Protein AF-A0A845R9Y9-F1 (afdb_monomer_lite)

Structure (mmCIF, N/CA/C/O backbone):
data_AF-A0A845R9Y9-F1
#
_entry.id   AF-A0A845R9Y9-F1
#
loop_
_atom_site.group_PDB
_atom_site.id
_atom_site.type_symbol
_atom_site.label_atom_id
_atom_site.label_alt_id
_atom_site.label_comp_id
_atom_site.label_asym_id
_atom_site.label_entity_id
_atom_site.label_seq_id
_atom_site.pdbx_PDB_ins_code
_atom_site.Cartn_x
_atom_site.Cartn_y
_atom_site.Cartn_z
_atom_site.occupancy
_atom_site.B_iso_or_equiv
_atom_site.auth_seq_id
_atom_site.auth_comp_id
_atom_site.auth_asym_id
_atom_site.auth_atom_id
_atom_site.pdbx_PDB_model_num
ATOM 1 N N . MET A 1 1 ? -38.098 -36.679 50.271 1.00 73.62 1 MET A N 1
ATOM 2 C CA . MET A 1 1 ? -38.188 -37.185 48.879 1.00 73.62 1 MET A CA 1
ATOM 3 C C . MET A 1 1 ? -38.838 -36.180 47.933 1.00 73.62 1 MET A C 1
ATOM 5 O O . MET A 1 1 ? -38.225 -35.867 46.926 1.00 73.62 1 MET A O 1
ATOM 9 N N . ILE A 1 2 ? -40.004 -35.612 48.263 1.00 82.56 2 ILE A N 1
ATOM 10 C CA . ILE A 1 2 ? -40.743 -34.679 47.384 1.00 82.56 2 ILE A CA 1
ATOM 11 C C . ILE A 1 2 ? -39.911 -33.448 46.968 1.00 82.56 2 ILE A C 1
ATOM 13 O O . ILE A 1 2 ? -39.817 -33.149 45.784 1.00 82.56 2 ILE A O 1
ATOM 17 N N . ALA A 1 3 ? -39.221 -32.791 47.907 1.00 85.12 3 ALA A N 1
ATOM 18 C CA . ALA A 1 3 ? -38.384 -31.623 47.601 1.00 85.12 3 ALA A CA 1
ATOM 19 C C . ALA A 1 3 ? -37.221 -31.927 46.633 1.00 85.12 3 ALA A C 1
ATOM 21 O O . ALA A 1 3 ? -36.843 -31.080 45.829 1.00 85.12 3 ALA A O 1
ATOM 22 N N . TRP A 1 4 ? -36.684 -33.150 46.672 1.00 87.94 4 TRP A N 1
ATOM 23 C CA . TRP A 1 4 ? -35.596 -33.576 45.789 1.00 87.94 4 TRP A CA 1
ATOM 24 C C . TRP A 1 4 ? -36.092 -33.802 44.355 1.00 87.94 4 TRP A C 1
ATOM 26 O O . TRP A 1 4 ? -35.456 -33.368 43.400 1.00 87.94 4 TRP A O 1
ATOM 36 N N . VAL A 1 5 ? -37.283 -34.393 44.210 1.00 90.56 5 VAL A N 1
ATOM 37 C CA . VAL A 1 5 ? -37.943 -34.578 42.908 1.00 90.56 5 VAL A CA 1
ATOM 38 C C . VAL A 1 5 ? -38.283 -33.228 42.270 1.00 90.56 5 VAL A C 1
ATOM 40 O O . VAL A 1 5 ? -38.029 -33.030 41.084 1.00 90.56 5 VAL A O 1
ATOM 43 N N . ILE A 1 6 ? -38.775 -32.271 43.065 1.00 91.50 6 ILE A N 1
ATOM 44 C CA . ILE A 1 6 ? -39.062 -30.910 42.589 1.00 91.50 6 ILE A CA 1
ATOM 45 C C . ILE A 1 6 ? -37.768 -30.225 42.126 1.00 91.50 6 ILE A C 1
ATOM 47 O O . ILE A 1 6 ? -37.725 -29.708 41.011 1.00 91.50 6 ILE A O 1
ATOM 51 N N . GLY A 1 7 ? -36.690 -30.291 42.914 1.00 91.12 7 GLY A N 1
ATOM 52 C CA . GLY A 1 7 ? -35.399 -29.703 42.538 1.00 91.12 7 GLY A CA 1
ATOM 53 C C . GLY A 1 7 ? -34.841 -30.253 41.220 1.00 91.12 7 GLY A C 1
ATOM 54 O O . GLY A 1 7 ? -34.435 -29.480 40.352 1.00 91.12 7 GLY A O 1
ATOM 55 N N . MET A 1 8 ? -34.894 -31.574 41.024 1.00 93.06 8 MET A N 1
ATOM 56 C CA . MET A 1 8 ? -34.425 -32.212 39.787 1.00 93.06 8 MET A CA 1
ATOM 57 C C . MET A 1 8 ? -35.287 -31.840 38.576 1.00 93.06 8 MET A C 1
ATOM 59 O O . MET A 1 8 ? -34.751 -31.600 37.496 1.00 93.06 8 MET A O 1
ATOM 63 N N . SER A 1 9 ? -36.608 -31.730 38.750 1.00 91.19 9 SER A N 1
ATOM 64 C CA . SER A 1 9 ? -37.507 -31.323 37.663 1.00 91.19 9 SER A CA 1
ATOM 65 C C . SER A 1 9 ? -37.225 -29.898 37.173 1.00 91.19 9 SER A C 1
ATOM 67 O O . SER A 1 9 ? -37.153 -29.665 35.968 1.00 91.19 9 SER A O 1
ATOM 69 N N . VAL A 1 10 ? -36.960 -28.962 38.091 1.00 92.88 10 VAL A N 1
ATOM 70 C CA . VAL A 1 10 ? -36.623 -27.572 37.752 1.00 92.88 10 VAL A CA 1
ATOM 71 C C . VAL A 1 10 ? -35.276 -27.497 37.033 1.00 92.88 10 VAL A C 1
ATOM 73 O O . VAL A 1 10 ? -35.161 -26.800 36.027 1.00 92.88 10 VAL A O 1
ATOM 76 N N . ALA A 1 11 ? -34.273 -28.255 37.487 1.00 91.25 11 ALA A N 1
ATOM 77 C CA . ALA A 1 11 ? -32.962 -28.296 36.839 1.00 91.25 11 ALA A CA 1
ATOM 78 C C . ALA A 1 11 ? -33.042 -28.813 35.392 1.00 91.25 11 ALA A C 1
ATOM 80 O O . ALA A 1 11 ? -32.434 -28.229 34.498 1.00 91.25 11 ALA A O 1
ATOM 81 N N . ILE A 1 12 ? -33.835 -29.861 35.141 1.00 92.38 12 ILE A N 1
ATOM 82 C CA . ILE A 1 12 ? -34.042 -30.401 33.790 1.00 92.38 12 ILE A CA 1
ATOM 83 C C . ILE A 1 12 ? -34.705 -29.356 32.889 1.00 92.38 12 ILE A C 1
ATOM 85 O O . ILE A 1 12 ? -34.227 -29.126 31.780 1.00 92.38 12 ILE A O 1
ATOM 89 N N . ILE A 1 13 ? -35.746 -28.674 33.377 1.00 92.62 13 ILE A N 1
ATOM 90 C CA . ILE A 1 13 ? -36.440 -27.625 32.616 1.00 92.62 13 ILE A CA 1
ATOM 91 C C . ILE A 1 13 ? -35.466 -26.498 32.247 1.00 92.62 13 ILE A C 1
ATOM 93 O O . ILE A 1 13 ? -35.389 -26.112 31.081 1.00 92.62 13 ILE A O 1
ATOM 97 N N . ILE A 1 14 ? -34.660 -26.025 33.202 1.00 91.19 14 ILE A N 1
ATOM 98 C CA . ILE A 1 14 ? -33.654 -24.981 32.958 1.00 91.19 14 ILE A CA 1
ATOM 99 C C . ILE A 1 14 ? -32.630 -25.441 31.911 1.00 91.19 14 ILE A C 1
ATOM 101 O O . ILE A 1 14 ? -32.366 -24.709 30.959 1.00 91.19 14 ILE A O 1
ATOM 105 N N . CYS A 1 15 ? -32.100 -26.661 32.027 1.00 85.12 15 CYS A N 1
ATOM 106 C CA . CYS A 1 15 ? -31.156 -27.208 31.051 1.00 85.12 15 CYS A CA 1
ATOM 107 C C . CYS A 1 15 ? -31.768 -27.314 29.646 1.00 85.12 15 CYS A C 1
ATOM 109 O O . CYS A 1 15 ? -31.118 -26.943 28.671 1.00 85.12 15 CYS A O 1
ATOM 111 N N . THR A 1 16 ? -33.024 -27.758 29.529 1.00 85.06 16 THR A N 1
ATOM 112 C CA . THR A 1 16 ? -33.712 -27.846 28.229 1.00 85.06 16 THR A CA 1
ATOM 113 C C . THR A 1 16 ? -33.990 -26.477 27.612 1.00 85.06 16 THR A C 1
ATOM 115 O O . THR A 1 16 ? -33.842 -26.315 26.404 1.00 85.06 16 THR A O 1
ATOM 118 N N . LEU A 1 17 ? -34.318 -25.467 28.425 1.00 84.25 17 LEU A N 1
ATOM 119 C CA . LEU A 1 17 ? -34.510 -24.095 27.954 1.00 84.25 17 LEU A CA 1
ATOM 120 C C . LEU A 1 17 ? -33.197 -23.480 27.459 1.00 84.25 17 LEU A C 1
ATOM 122 O O . LEU A 1 17 ? -33.184 -22.849 26.407 1.00 84.25 17 LEU A O 1
ATOM 126 N N . ILE A 1 18 ? -32.087 -23.701 28.170 1.00 82.38 18 ILE A N 1
ATOM 127 C CA . ILE A 1 18 ? -30.758 -23.249 27.732 1.00 82.38 18 ILE A CA 1
ATOM 128 C C . ILE A 1 18 ? -30.378 -23.921 26.409 1.00 82.38 18 ILE A C 1
ATOM 130 O O . ILE A 1 18 ? -29.888 -23.248 25.504 1.00 82.38 18 ILE A O 1
ATOM 134 N N . TYR A 1 19 ? -30.646 -25.222 26.273 1.00 79.94 19 TYR A N 1
ATOM 135 C CA . TYR A 1 19 ? -30.373 -25.958 25.042 1.00 79.94 19 TYR A CA 1
ATOM 136 C C . TYR A 1 19 ? -31.193 -25.420 23.861 1.00 79.94 19 TYR A C 1
ATOM 138 O O . TYR A 1 19 ? -30.617 -25.098 22.831 1.00 79.94 19 TYR A O 1
ATOM 146 N N . LEU A 1 20 ? -32.500 -25.191 24.041 1.00 76.81 20 LEU A N 1
ATOM 147 C CA . LEU A 1 20 ? -33.383 -24.618 23.012 1.00 76.81 20 LEU A CA 1
ATOM 148 C C . LEU A 1 20 ? -33.008 -23.183 22.608 1.00 76.81 20 LEU A C 1
ATOM 150 O O . LEU A 1 20 ? -33.173 -22.802 21.452 1.00 76.81 20 LEU A O 1
ATOM 154 N N . ILE A 1 21 ? -32.507 -22.369 23.543 1.00 73.12 21 ILE A N 1
ATOM 155 C CA . ILE A 1 21 ? -32.023 -21.015 23.235 1.00 73.12 21 ILE A CA 1
ATOM 156 C C . ILE A 1 21 ? -30.716 -21.079 22.435 1.00 73.12 21 ILE A C 1
ATOM 158 O O . ILE A 1 21 ? -30.527 -20.281 21.516 1.00 73.12 21 ILE A O 1
ATOM 162 N N . ASN A 1 22 ? -29.833 -22.025 22.765 1.00 68.19 22 ASN A N 1
ATOM 163 C CA . ASN A 1 22 ? -28.549 -22.208 22.091 1.00 68.19 22 ASN A CA 1
ATOM 164 C C . ASN A 1 22 ? -28.694 -22.889 20.719 1.00 68.19 22 ASN A C 1
ATOM 166 O O . ASN A 1 22 ? -27.894 -22.648 19.821 1.00 68.19 22 ASN A O 1
ATOM 170 N N . GLU A 1 23 ? -29.738 -23.701 20.543 1.00 60.81 23 GLU A N 1
ATOM 171 C CA . GLU A 1 23 ? -30.092 -24.355 19.285 1.00 60.81 23 GLU A CA 1
ATOM 172 C C . GLU A 1 23 ? -30.799 -23.446 18.287 1.00 60.81 23 GLU A C 1
ATOM 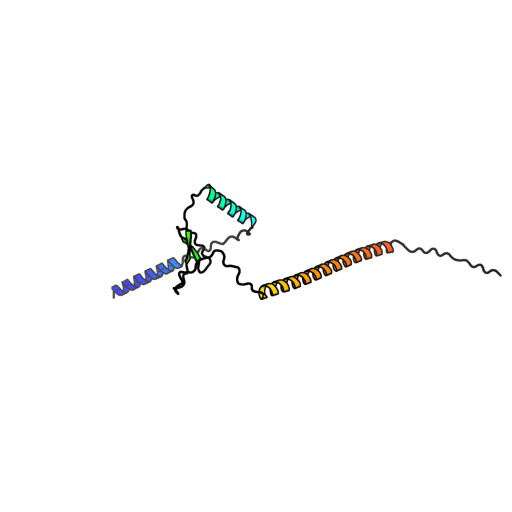174 O O . GLU A 1 23 ? -31.156 -23.948 17.224 1.00 60.81 23 GLU A O 1
ATOM 179 N N . ARG A 1 24 ? -30.985 -22.136 18.546 1.00 54.22 24 ARG A N 1
ATOM 180 C CA . ARG A 1 24 ? -31.358 -21.231 17.450 1.00 54.22 24 ARG A CA 1
ATOM 181 C C . ARG A 1 24 ? -30.301 -21.414 16.365 1.00 54.22 24 ARG A C 1
ATOM 183 O O . ARG A 1 24 ? -29.174 -20.949 16.555 1.00 54.22 24 ARG A O 1
ATOM 190 N N . PRO A 1 25 ? -30.624 -22.094 15.251 1.00 50.00 25 PRO A N 1
ATOM 191 C CA . PRO A 1 25 ? -29.676 -22.221 14.180 1.00 50.00 25 PRO A CA 1
ATOM 192 C C . PRO A 1 25 ? -29.505 -20.785 13.733 1.00 50.00 25 PRO A C 1
ATOM 194 O O . PRO A 1 25 ? -30.485 -20.120 13.386 1.00 50.00 25 PRO A O 1
ATOM 197 N N . TYR A 1 26 ? -28.285 -20.269 13.834 1.00 51.28 26 TYR A N 1
ATOM 198 C CA . TYR A 1 26 ? -27.930 -19.090 13.078 1.00 51.28 26 TYR A CA 1
ATOM 199 C C . TYR A 1 26 ? -28.359 -19.416 11.653 1.00 51.28 26 TYR A C 1
ATOM 201 O O . TYR A 1 26 ? -27.759 -20.286 11.017 1.00 51.28 26 TYR A O 1
ATOM 209 N N . GLU A 1 27 ? -29.459 -18.813 11.193 1.00 52.28 27 GLU A N 1
ATOM 210 C CA . GLU A 1 27 ? -29.785 -18.796 9.784 1.00 52.28 27 GLU A CA 1
ATOM 211 C C . GLU A 1 27 ? -28.554 -18.178 9.145 1.00 52.28 27 GLU A C 1
ATOM 213 O O . GLU A 1 27 ? -28.312 -16.972 9.228 1.00 52.28 27 GLU A O 1
ATOM 218 N N . SER A 1 28 ? -27.712 -19.049 8.601 1.00 53.41 28 SER A N 1
ATOM 219 C CA . SER A 1 28 ? -26.644 -18.693 7.699 1.00 53.41 28 SER A CA 1
ATOM 220 C C . SER A 1 28 ? -27.351 -18.067 6.509 1.00 53.41 28 SER A C 1
ATOM 222 O O . SER A 1 28 ? -27.736 -18.749 5.557 1.00 53.41 28 SER A O 1
ATOM 224 N N . LYS A 1 29 ? -27.637 -16.764 6.621 1.00 60.28 29 LYS A N 1
ATOM 225 C CA . LYS A 1 29 ? -28.039 -15.934 5.498 1.00 60.28 29 LYS A CA 1
ATOM 226 C C . LYS A 1 29 ? -26.989 -16.211 4.445 1.00 60.28 29 LYS A C 1
ATOM 228 O O . LYS A 1 29 ? -25.818 -15.903 4.650 1.00 60.28 29 LYS A O 1
ATOM 233 N N . LYS A 1 30 ? -27.419 -16.865 3.368 1.00 51.97 30 LYS A N 1
ATOM 234 C CA . LYS A 1 30 ? -26.625 -17.116 2.172 1.00 51.97 30 LYS A CA 1
ATOM 235 C C . LYS A 1 30 ? -25.979 -15.779 1.807 1.00 51.97 30 LYS A C 1
ATOM 237 O O . LYS A 1 30 ? -26.678 -14.866 1.377 1.00 51.97 30 LYS A O 1
ATOM 242 N N . LEU A 1 31 ? -24.690 -15.634 2.107 1.00 60.91 31 LEU A N 1
ATOM 243 C CA .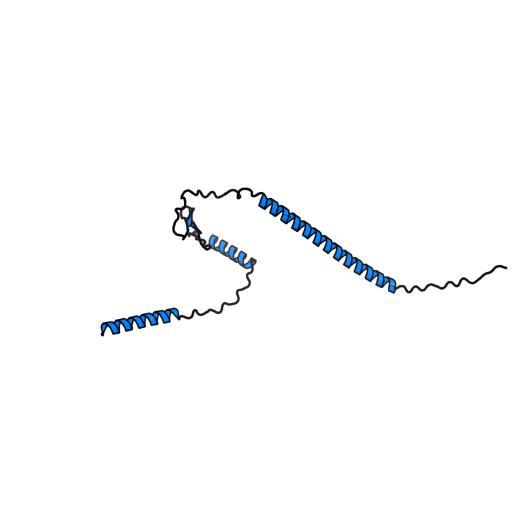 LEU A 1 31 ? -23.950 -14.412 1.833 1.00 60.91 31 LEU A CA 1
ATOM 244 C C . LEU A 1 31 ? -23.930 -14.275 0.316 1.00 60.91 31 LEU A C 1
ATOM 246 O O . LEU A 1 31 ? -23.351 -15.117 -0.376 1.00 60.91 31 LEU A O 1
ATOM 250 N N . GLU A 1 32 ? -24.642 -13.277 -0.201 1.00 66.62 32 GLU A N 1
ATOM 251 C CA . GLU A 1 32 ? -24.534 -12.927 -1.608 1.00 66.62 32 GLU A CA 1
ATOM 252 C C . GLU A 1 32 ? -23.061 -12.647 -1.927 1.00 66.62 32 GLU A C 1
ATOM 254 O O . GLU A 1 32 ? -22.335 -12.119 -1.073 1.00 66.62 32 GLU A O 1
ATOM 259 N N . PRO A 1 33 ? -22.585 -13.047 -3.118 1.00 69.62 33 PRO A N 1
ATOM 260 C CA . PRO A 1 33 ? -21.207 -12.800 -3.502 1.00 69.62 33 PRO A CA 1
ATOM 261 C C . PRO A 1 33 ? -20.925 -11.296 -3.372 1.00 69.62 33 PRO A C 1
ATOM 263 O O . PRO A 1 33 ? -21.689 -10.493 -3.914 1.00 69.62 33 PRO A O 1
ATOM 266 N N . PRO A 1 34 ? -19.873 -10.896 -2.632 1.00 69.81 34 PRO A N 1
ATOM 267 C CA . PRO A 1 34 ? -19.603 -9.489 -2.397 1.00 69.81 34 PRO A CA 1
ATOM 268 C C . PRO A 1 34 ? -19.391 -8.800 -3.742 1.00 69.81 34 PRO A C 1
ATOM 270 O O . PRO A 1 34 ? -18.596 -9.262 -4.568 1.00 69.81 34 PRO A O 1
ATOM 273 N N . LYS A 1 35 ? -20.125 -7.704 -3.968 1.00 75.50 35 LYS A N 1
ATOM 274 C CA . LYS A 1 35 ? -19.920 -6.837 -5.131 1.00 75.50 35 LYS A CA 1
ATOM 275 C C . LYS A 1 35 ? -18.419 -6.503 -5.206 1.00 75.50 35 LYS A C 1
ATOM 277 O O . LYS A 1 35 ? -17.830 -6.208 -4.162 1.00 75.50 35 LYS A O 1
ATOM 282 N N . PRO A 1 36 ? -17.785 -6.573 -6.390 1.00 82.69 36 PRO A N 1
ATOM 283 C CA . PRO A 1 36 ? -16.374 -6.240 -6.524 1.00 82.69 36 PRO A CA 1
ATOM 284 C C . PRO A 1 36 ? -16.112 -4.848 -5.950 1.00 82.69 36 PRO A C 1
ATOM 286 O O . PRO A 1 36 ? -16.850 -3.904 -6.230 1.00 82.69 36 PRO A O 1
ATOM 289 N N . PHE A 1 37 ? -15.078 -4.744 -5.117 1.00 80.69 37 PHE A N 1
ATOM 290 C CA . PHE A 1 37 ? -14.693 -3.479 -4.509 1.00 80.69 37 PHE A CA 1
ATOM 291 C C . PHE A 1 37 ? -14.103 -2.568 -5.584 1.00 80.69 37 PHE A C 1
ATOM 293 O O . PHE A 1 37 ? -13.041 -2.853 -6.140 1.00 80.69 37 PHE A O 1
ATOM 300 N N . ILE A 1 38 ? -14.811 -1.484 -5.885 1.00 86.38 38 ILE A N 1
ATOM 301 C CA . ILE A 1 38 ? -14.378 -0.477 -6.846 1.00 86.38 38 ILE A CA 1
ATOM 302 C C . ILE A 1 38 ? -13.920 0.744 -6.053 1.00 86.38 38 ILE A C 1
ATOM 304 O O . ILE A 1 38 ? -14.702 1.379 -5.351 1.00 86.38 38 ILE A O 1
ATOM 308 N N . VAL A 1 39 ? -12.633 1.065 -6.180 1.00 85.00 39 VAL A N 1
ATOM 309 C CA . VAL A 1 39 ? -11.968 2.127 -5.412 1.00 85.00 39 VAL A CA 1
ATOM 310 C C . VAL A 1 39 ? -12.621 3.493 -5.638 1.00 85.00 39 VAL A C 1
ATOM 312 O O . VAL A 1 39 ? -12.775 4.254 -4.690 1.00 85.00 39 VAL A O 1
ATOM 315 N N . SER A 1 40 ? -13.042 3.796 -6.869 1.00 87.25 40 SER A N 1
ATOM 316 C CA . SER A 1 40 ? -13.717 5.062 -7.176 1.00 87.25 40 SER A CA 1
ATOM 317 C C . SER A 1 40 ? -15.066 5.177 -6.468 1.00 87.25 40 SER A C 1
ATOM 319 O O . SER A 1 40 ? -15.303 6.174 -5.801 1.00 87.25 40 SER A O 1
ATOM 321 N N . GLU A 1 41 ? -15.897 4.124 -6.503 1.00 88.00 41 GLU A N 1
ATOM 322 C CA . GLU A 1 41 ? -17.188 4.120 -5.797 1.00 88.00 41 GLU A CA 1
ATOM 323 C C . GLU A 1 41 ? -17.004 4.321 -4.283 1.00 88.00 41 GLU A C 1
ATOM 325 O O . GLU A 1 41 ? -17.836 4.958 -3.642 1.00 88.00 41 GLU A O 1
ATOM 330 N N . TYR A 1 42 ? -15.920 3.794 -3.703 1.00 85.56 42 TYR A N 1
ATOM 331 C CA . TYR A 1 42 ? -15.602 3.982 -2.287 1.00 85.56 42 TYR A CA 1
ATOM 332 C C . TYR A 1 42 ? -15.255 5.440 -1.952 1.00 85.56 42 TYR A C 1
ATOM 334 O O . TYR A 1 42 ? -15.763 5.976 -0.968 1.00 85.56 42 TYR A O 1
ATOM 342 N N . TYR A 1 43 ? -14.419 6.091 -2.767 1.00 87.88 43 TYR A N 1
ATOM 343 C CA . TYR A 1 43 ? -14.084 7.503 -2.562 1.00 87.88 43 TYR A CA 1
ATOM 344 C C . TYR A 1 43 ? -15.299 8.410 -2.753 1.00 87.88 43 TYR A C 1
ATOM 346 O O . TYR A 1 43 ? -15.520 9.279 -1.914 1.00 87.88 43 TYR A O 1
ATOM 354 N N . ASP A 1 44 ? -16.128 8.146 -3.764 1.00 89.50 44 ASP A N 1
ATOM 355 C CA . ASP A 1 44 ? -17.364 8.898 -4.003 1.00 89.50 44 ASP A CA 1
ATOM 356 C C . ASP A 1 44 ? -18.334 8.770 -2.815 1.00 89.50 44 ASP A C 1
ATOM 358 O O . ASP A 1 44 ? -18.966 9.739 -2.391 1.00 89.50 44 ASP A O 1
ATOM 362 N N . GLN A 1 45 ? -18.440 7.571 -2.230 1.00 87.69 45 GLN A N 1
ATOM 363 C CA . GLN A 1 45 ? -19.252 7.341 -1.032 1.00 87.69 45 GLN A CA 1
ATOM 364 C C . GLN A 1 45 ? -18.700 8.076 0.189 1.00 87.69 45 GLN A C 1
ATOM 366 O O . GLN A 1 45 ? -19.474 8.647 0.957 1.00 87.69 45 GLN A O 1
ATOM 371 N N . MET A 1 46 ? -17.380 8.072 0.369 1.00 85.44 46 MET A N 1
ATOM 372 C CA . MET A 1 46 ? -16.720 8.751 1.481 1.00 85.44 46 MET A CA 1
ATOM 373 C C . MET A 1 46 ? -16.868 10.273 1.377 1.00 85.44 46 MET A C 1
ATOM 375 O O . MET A 1 46 ? -17.187 10.920 2.371 1.00 85.44 46 MET A O 1
ATOM 379 N N . GLU A 1 47 ? -16.686 10.837 0.182 1.00 87.94 47 GLU A N 1
ATOM 380 C CA . GLU A 1 47 ? -16.887 12.263 -0.083 1.00 87.94 47 GLU A CA 1
ATOM 381 C C . GLU A 1 47 ? -18.338 12.666 0.175 1.00 87.94 47 GLU A C 1
ATOM 383 O O . GLU A 1 47 ? -18.599 13.614 0.916 1.00 87.94 47 GLU A O 1
ATOM 388 N N . LYS A 1 48 ? -19.295 11.896 -0.356 1.00 89.31 48 LYS A N 1
ATOM 389 C CA . LYS A 1 48 ? -20.717 12.151 -0.131 1.00 89.31 48 LYS A CA 1
ATOM 390 C C . LYS A 1 48 ? -21.082 12.100 1.353 1.00 89.31 48 LYS A C 1
ATOM 392 O O . LYS A 1 48 ? -21.807 12.972 1.816 1.00 89.31 48 LYS A O 1
ATOM 397 N N . ALA A 1 49 ? -20.580 11.113 2.096 1.00 85.06 49 ALA A N 1
ATOM 398 C CA . ALA A 1 49 ? -20.821 11.007 3.533 1.00 85.06 49 ALA A CA 1
ATOM 399 C C . ALA A 1 49 ? -20.194 12.176 4.310 1.00 85.06 49 ALA A C 1
ATOM 401 O O . ALA A 1 49 ? -20.817 12.700 5.227 1.00 85.06 49 ALA A O 1
ATOM 402 N N . ALA A 1 50 ? -18.991 12.618 3.932 1.00 84.56 50 ALA A N 1
ATOM 403 C CA . ALA A 1 50 ? -18.343 13.764 4.562 1.00 84.56 50 ALA A CA 1
ATOM 404 C C . ALA A 1 50 ? -19.139 15.061 4.348 1.00 84.56 50 ALA A C 1
ATOM 406 O O . ALA A 1 50 ? -19.339 15.817 5.295 1.00 84.56 50 ALA A O 1
ATOM 407 N N . LEU A 1 51 ? -19.624 15.297 3.126 1.00 84.38 51 LEU A N 1
ATOM 408 C CA . LEU A 1 51 ? -20.450 16.464 2.807 1.00 84.38 51 LEU A CA 1
ATOM 409 C C . LEU A 1 51 ? -21.801 16.428 3.533 1.00 84.38 51 LEU A C 1
ATOM 411 O O . LEU A 1 51 ? -22.216 17.443 4.079 1.00 84.38 51 LEU A O 1
ATOM 415 N N . ASP A 1 52 ? -22.444 15.261 3.605 1.00 84.56 52 ASP A N 1
ATOM 416 C CA . ASP A 1 52 ? -23.721 15.070 4.306 1.00 84.56 52 ASP A CA 1
ATOM 417 C C . ASP A 1 52 ? -23.599 15.353 5.815 1.00 84.56 52 ASP A C 1
ATOM 419 O O . ASP A 1 52 ? -24.435 16.044 6.396 1.00 84.56 52 ASP A O 1
ATOM 423 N N . ILE A 1 53 ? -22.505 14.901 6.442 1.00 78.75 53 ILE A N 1
ATOM 424 C CA . ILE A 1 53 ? -22.195 15.199 7.849 1.00 78.75 53 ILE A CA 1
ATOM 425 C C . ILE A 1 53 ? -21.985 16.705 8.052 1.00 78.75 53 ILE A C 1
ATOM 427 O O . ILE A 1 53 ? -22.524 17.270 8.999 1.00 78.75 53 ILE A O 1
ATOM 431 N N . LEU A 1 54 ? -21.226 17.356 7.164 1.00 74.44 54 LEU A N 1
ATOM 432 C CA . LEU A 1 54 ? -20.934 18.790 7.257 1.00 74.44 54 LEU A CA 1
ATOM 433 C C . LEU A 1 54 ? -22.172 19.671 7.043 1.00 74.44 54 LEU A C 1
ATOM 435 O O . LEU A 1 54 ? -22.247 20.754 7.620 1.00 74.44 54 LEU A O 1
ATOM 439 N N . GLU A 1 55 ? -23.112 19.241 6.200 1.00 74.81 55 GLU A N 1
ATOM 440 C CA . GLU A 1 55 ? -24.292 20.030 5.843 1.00 74.81 55 GLU A CA 1
ATOM 441 C C . GLU A 1 55 ? -25.460 19.836 6.825 1.00 74.81 55 GLU A C 1
ATOM 443 O O . GLU A 1 55 ? -26.208 20.783 7.068 1.00 74.81 55 GLU A O 1
ATOM 448 N N . GLN A 1 56 ? -25.628 18.638 7.402 1.00 69.12 56 GLN A N 1
ATOM 449 C CA . GLN A 1 56 ? -26.836 18.291 8.168 1.00 69.12 56 GLN A CA 1
ATOM 450 C C . GLN A 1 56 ? -26.626 18.062 9.670 1.00 69.12 56 GLN A C 1
ATOM 452 O O . GLN A 1 56 ? -27.615 18.072 10.405 1.00 69.12 56 GLN A O 1
ATOM 457 N N . GLN A 1 57 ? -25.401 17.839 10.156 1.00 61.41 57 GLN A N 1
ATOM 458 C CA . GLN A 1 57 ? -25.173 17.501 11.565 1.00 61.41 57 GLN A CA 1
ATOM 459 C C . GLN A 1 57 ? -24.468 18.631 12.320 1.00 61.41 57 GLN A C 1
ATOM 461 O O . GLN A 1 57 ? -23.400 19.097 11.931 1.00 61.41 57 GLN A O 1
ATOM 466 N N . GLU A 1 58 ? -25.051 19.045 13.449 1.00 58.22 58 GLU A N 1
ATOM 467 C CA . GLU A 1 58 ? -24.303 19.786 14.466 1.00 58.22 5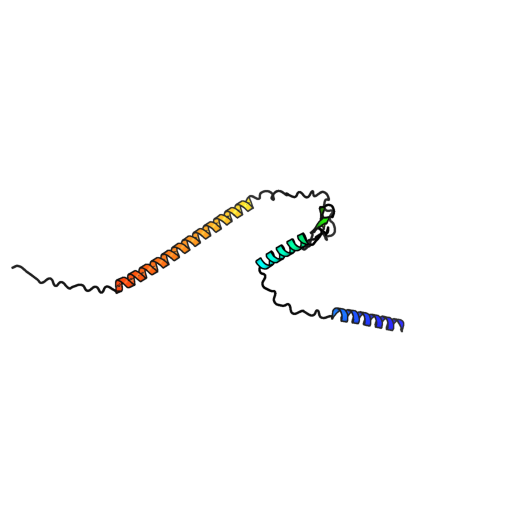8 GLU A CA 1
ATOM 468 C C . GLU A 1 58 ? -23.174 18.886 14.996 1.00 58.22 58 GLU A C 1
ATOM 470 O O . GLU A 1 58 ? -23.398 17.682 15.171 1.00 58.22 58 GLU A O 1
ATOM 475 N N . PRO A 1 59 ? -21.963 19.422 15.240 1.00 57.03 59 PRO A N 1
ATOM 476 C CA . PRO A 1 59 ? -20.861 18.636 15.772 1.00 57.03 59 PRO A CA 1
ATOM 477 C C . PRO A 1 59 ? -21.266 18.093 17.142 1.00 57.03 59 PRO A C 1
ATOM 479 O O . PRO A 1 59 ? -21.324 18.823 18.128 1.00 57.03 59 PRO A O 1
ATOM 482 N N . VAL A 1 60 ? -21.589 16.804 17.197 1.00 56.22 60 VAL A N 1
ATOM 483 C CA . VAL A 1 60 ? -21.789 16.113 18.465 1.00 56.22 60 VAL A CA 1
ATOM 484 C C . VAL A 1 60 ? -20.403 15.733 18.962 1.00 56.22 60 VAL A C 1
ATOM 486 O O . VAL A 1 60 ? -19.667 15.068 18.232 1.00 56.22 60 VAL A O 1
ATOM 489 N N . ASP A 1 61 ? -20.061 16.130 20.189 1.00 50.56 61 ASP A N 1
ATOM 490 C CA . ASP A 1 61 ? -18.835 15.736 20.897 1.00 50.56 61 ASP A CA 1
ATOM 491 C C . ASP A 1 61 ? -18.842 14.222 21.186 1.00 50.56 61 ASP A C 1
ATOM 493 O O . ASP A 1 61 ? -18.976 13.757 22.317 1.00 50.56 61 ASP A O 1
ATOM 497 N N . GLN A 1 62 ? -18.784 13.407 20.135 1.00 49.53 62 GLN A N 1
ATOM 498 C CA . GLN A 1 62 ? -18.756 11.959 20.228 1.00 49.53 62 GLN A CA 1
ATOM 499 C C . GLN A 1 62 ? -17.314 11.481 20.198 1.00 49.53 62 GLN A C 1
ATOM 501 O O . GLN A 1 62 ? -16.558 11.697 19.251 1.00 49.53 62 GLN A O 1
ATOM 506 N N . ILE A 1 63 ? -16.954 10.771 21.259 1.00 50.38 63 ILE A N 1
ATOM 507 C CA . ILE A 1 63 ? -15.656 10.134 21.421 1.00 50.38 63 ILE A CA 1
ATOM 508 C C . ILE A 1 63 ? -15.565 8.965 20.435 1.00 50.38 63 ILE A C 1
ATOM 510 O O . ILE A 1 63 ? -16.139 7.894 20.651 1.00 50.38 63 ILE A O 1
ATOM 514 N N . ILE A 1 64 ? -14.814 9.152 19.352 1.00 51.91 64 ILE A N 1
ATOM 515 C CA . ILE A 1 64 ? -14.495 8.076 18.412 1.00 51.91 64 ILE A CA 1
ATOM 516 C C . ILE A 1 64 ? -13.356 7.246 19.008 1.00 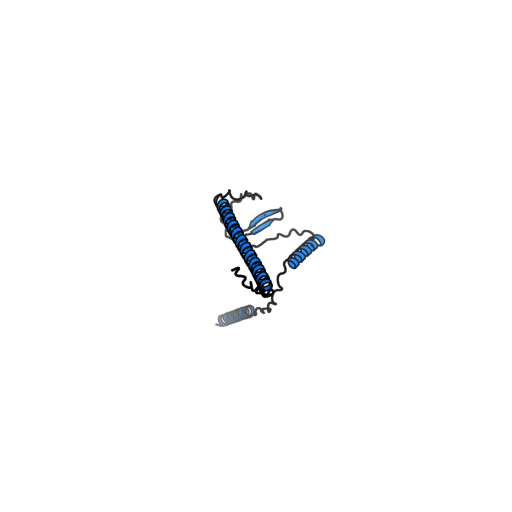51.91 64 ILE A C 1
ATOM 518 O O . ILE A 1 64 ? -12.198 7.661 19.013 1.00 51.91 64 ILE A O 1
ATOM 522 N N . ILE A 1 65 ? -13.673 6.048 19.500 1.00 53.66 65 ILE A N 1
ATOM 523 C CA . ILE A 1 65 ? -12.660 5.076 19.927 1.00 53.66 65 ILE A CA 1
ATOM 524 C C . ILE A 1 65 ? -12.362 4.151 18.744 1.00 53.66 65 ILE A C 1
ATOM 526 O O . ILE A 1 65 ? -13.129 3.236 18.439 1.00 53.66 65 ILE A O 1
ATOM 530 N N . LEU A 1 66 ? -11.235 4.383 18.071 1.00 50.69 66 LEU A N 1
ATOM 531 C CA . LEU A 1 66 ? -10.736 3.514 17.003 1.00 50.69 66 LEU A CA 1
ATOM 532 C C . LEU A 1 66 ? -10.088 2.264 17.613 1.00 50.69 66 LEU A C 1
ATOM 534 O O . LEU A 1 66 ? -8.936 2.271 18.045 1.00 50.69 66 LEU A O 1
ATOM 538 N N . TRP A 1 67 ? -10.842 1.166 17.653 1.00 49.53 67 TRP A N 1
ATOM 539 C CA . TRP A 1 67 ? -10.358 -0.127 18.137 1.00 49.53 67 TRP A CA 1
ATOM 540 C C . TRP A 1 67 ? -9.581 -0.865 17.043 1.00 49.53 67 TRP A C 1
ATOM 542 O O . TRP A 1 67 ? -10.122 -1.745 16.375 1.00 49.53 67 TRP A O 1
ATOM 552 N N . TRP A 1 68 ? -8.288 -0.577 16.894 1.00 42.78 68 TRP A N 1
ATOM 553 C CA . TRP A 1 68 ? -7.380 -1.495 16.201 1.00 42.78 68 TRP A CA 1
ATOM 554 C C . TRP A 1 68 ? -6.715 -2.445 17.197 1.00 42.78 68 TRP A C 1
ATOM 556 O O . TRP A 1 68 ? -5.563 -2.326 17.597 1.00 42.78 68 TRP A O 1
ATOM 566 N N . GLY A 1 69 ? -7.505 -3.429 17.614 1.00 50.00 69 GLY A N 1
ATOM 567 C CA . GLY A 1 69 ? -6.986 -4.737 17.982 1.00 50.00 69 GLY A CA 1
ATOM 568 C C . GLY A 1 69 ? -6.389 -4.943 19.371 1.00 50.00 69 GLY A C 1
ATOM 569 O O . GLY A 1 69 ? -6.484 -6.087 19.790 1.00 50.00 69 GLY A O 1
ATOM 570 N N . LEU A 1 70 ? -5.824 -3.975 20.116 1.00 52.72 70 LEU A N 1
ATOM 571 C CA . LEU A 1 70 ? -5.281 -4.305 21.460 1.00 52.72 70 LEU A CA 1
ATOM 572 C C . LEU A 1 70 ? -5.029 -3.162 22.459 1.00 52.72 70 LEU A C 1
ATOM 574 O O . LEU A 1 70 ? -5.145 -3.435 23.646 1.00 52.72 70 LEU A O 1
ATOM 578 N N . ASP A 1 71 ? -4.768 -1.928 22.040 1.00 59.09 71 ASP A N 1
ATOM 579 C CA . ASP A 1 71 ? -4.623 -0.739 22.897 1.00 59.09 71 ASP A CA 1
ATOM 580 C C . ASP A 1 71 ? -5.009 0.482 22.041 1.00 59.09 71 ASP A C 1
ATOM 582 O O . ASP A 1 71 ? -4.798 0.451 20.827 1.00 59.09 71 ASP A O 1
ATOM 586 N N . GLY A 1 72 ? -5.630 1.514 22.618 1.00 66.38 72 GLY A N 1
ATOM 587 C CA . GLY A 1 72 ? -6.202 2.617 21.834 1.00 66.38 72 GLY A CA 1
ATOM 588 C C . GLY A 1 72 ? -5.987 3.993 22.450 1.00 66.38 72 GLY A C 1
ATOM 589 O O . GLY A 1 72 ? -5.805 4.122 23.657 1.00 66.38 72 GLY A O 1
ATOM 590 N N . LEU A 1 73 ? -6.032 5.023 21.606 1.00 68.38 73 LEU A N 1
ATOM 591 C CA . LEU A 1 73 ? -6.084 6.419 22.034 1.00 68.38 73 LEU A CA 1
ATOM 592 C C . LEU A 1 73 ? -7.549 6.830 22.191 1.00 68.38 73 LEU A C 1
ATOM 594 O O . LEU A 1 73 ? -8.354 6.632 21.281 1.00 68.38 73 LEU A O 1
ATOM 598 N N . ARG A 1 74 ? -7.888 7.395 23.345 1.00 70.25 74 ARG A N 1
ATOM 599 C CA . ARG A 1 74 ? -9.186 8.005 23.625 1.00 70.25 74 ARG A CA 1
ATOM 600 C C . ARG A 1 74 ? -9.008 9.517 23.662 1.00 70.25 74 ARG A C 1
ATOM 602 O O . ARG A 1 74 ? -8.148 10.020 24.373 1.00 70.25 74 ARG A O 1
ATOM 609 N N . LEU A 1 75 ? -9.807 10.224 22.872 1.00 67.06 75 LEU A N 1
ATOM 610 C CA . LEU A 1 75 ? -9.897 11.679 22.920 1.00 67.06 75 LEU A CA 1
ATOM 611 C C . LEU A 1 75 ? -10.939 12.060 23.974 1.00 67.06 75 LEU A C 1
ATOM 613 O O . LEU A 1 75 ? -12.095 11.656 23.871 1.00 67.06 75 LEU A O 1
ATOM 617 N N . ASN A 1 76 ? -10.508 12.777 25.004 1.00 72.81 76 ASN A N 1
ATOM 618 C CA . ASN A 1 76 ? -11.375 13.291 26.056 1.00 72.81 76 ASN A CA 1
ATOM 619 C C . ASN A 1 76 ? -12.059 14.591 25.610 1.00 72.81 76 ASN A C 1
ATOM 621 O O . ASN A 1 76 ? -11.613 15.248 24.669 1.00 72.81 76 ASN A O 1
ATOM 625 N N . GLU A 1 77 ? -13.117 14.973 26.323 1.00 69.94 77 GLU A N 1
ATOM 626 C CA . GLU A 1 77 ? -13.898 16.196 26.068 1.00 69.94 77 GLU A CA 1
ATOM 627 C C . GLU A 1 77 ? -13.029 17.465 26.146 1.00 69.94 77 GLU A C 1
ATOM 629 O O . GLU A 1 77 ? -13.219 18.406 25.384 1.00 69.94 77 GLU A O 1
ATOM 634 N N . ASP A 1 78 ? -11.980 17.442 26.973 1.00 73.75 78 ASP A N 1
ATOM 635 C CA . ASP A 1 78 ? -11.015 18.540 27.111 1.00 73.75 78 ASP A CA 1
ATOM 636 C C . ASP A 1 78 ? -9.995 18.619 25.952 1.00 73.75 78 ASP A C 1
ATOM 638 O O . ASP A 1 78 ? -9.020 19.371 26.017 1.00 73.75 78 ASP A O 1
ATOM 642 N N . GLY A 1 79 ? -10.148 17.792 24.912 1.00 68.06 79 GLY A N 1
ATOM 643 C CA . GLY A 1 79 ? -9.228 17.706 23.773 1.00 68.06 79 GLY A CA 1
ATOM 644 C C . GLY A 1 79 ? -7.910 16.983 24.073 1.00 68.06 79 GLY A C 1
ATOM 645 O O . GLY A 1 79 ? -7.009 16.950 23.234 1.00 68.06 79 GLY A O 1
ATOM 646 N N . THR A 1 80 ? -7.773 16.391 25.261 1.00 69.69 80 THR A N 1
ATOM 647 C CA . THR A 1 80 ? -6.593 15.609 25.647 1.00 69.69 80 THR A CA 1
ATOM 648 C C . THR A 1 80 ? -6.712 14.165 25.162 1.00 69.69 80 THR A C 1
ATOM 650 O O . THR A 1 80 ? -7.794 13.581 25.158 1.00 69.69 80 THR A O 1
ATOM 653 N N . LEU A 1 81 ? -5.594 13.577 24.731 1.00 68.50 81 LEU A N 1
ATOM 654 C CA . LEU A 1 81 ? -5.536 12.187 24.279 1.00 68.50 81 LEU A CA 1
ATOM 655 C C . LEU A 1 81 ? -4.976 11.301 25.393 1.00 68.50 81 LEU A C 1
ATOM 657 O O . LEU A 1 81 ? -3.836 11.485 25.818 1.00 68.50 81 LEU A O 1
ATOM 661 N N . GLU A 1 82 ? -5.753 10.317 25.836 1.00 75.38 82 GLU A N 1
ATOM 662 C CA . GLU A 1 82 ? -5.337 9.322 26.822 1.00 75.38 82 GLU A CA 1
ATOM 663 C C . GLU A 1 82 ? -5.107 7.951 26.172 1.00 75.38 82 GLU A C 1
ATOM 665 O O . GLU A 1 82 ? -5.862 7.509 25.303 1.00 75.38 82 GLU A O 1
ATOM 670 N N . TRP A 1 83 ? -4.045 7.256 26.586 1.00 72.06 83 TRP A N 1
ATOM 671 C CA . TRP A 1 83 ? -3.767 5.892 26.138 1.00 72.06 83 TRP A CA 1
ATOM 672 C C . TRP A 1 83 ? -4.513 4.887 27.018 1.00 72.06 83 TRP A C 1
ATOM 674 O O . TRP A 1 83 ? -4.244 4.773 28.213 1.00 72.06 83 TRP A O 1
ATOM 684 N N . VAL A 1 84 ? -5.423 4.118 26.426 1.00 68.31 84 VAL A N 1
ATOM 685 C CA . VAL A 1 84 ? -6.237 3.119 27.122 1.00 68.31 84 VAL A CA 1
ATOM 686 C C . VAL A 1 84 ? -5.736 1.720 26.768 1.00 68.31 84 VAL A C 1
ATOM 688 O O . VAL A 1 84 ? -5.889 1.257 25.635 1.00 68.31 84 VAL A O 1
ATOM 691 N N . SER A 1 85 ? -5.168 1.025 27.761 1.00 66.94 85 SER A N 1
ATOM 692 C CA . SER A 1 85 ? -4.750 -0.379 27.650 1.00 66.94 85 SER A CA 1
ATOM 693 C C . SER A 1 85 ? -5.615 -1.307 28.500 1.00 66.94 85 SER A C 1
ATOM 695 O O . SER A 1 85 ? -5.919 -1.006 29.652 1.00 66.94 85 SER A O 1
ATOM 697 N N . ARG A 1 86 ? -5.991 -2.476 27.958 1.00 59.62 86 ARG A N 1
ATOM 698 C CA . ARG A 1 86 ? -6.761 -3.502 28.697 1.00 59.62 86 ARG A CA 1
ATOM 699 C C . ARG A 1 86 ? -5.892 -4.443 29.545 1.00 59.62 86 ARG A C 1
ATOM 701 O O . ARG A 1 86 ? -6.436 -5.272 30.278 1.00 59.62 86 ARG A O 1
ATOM 708 N N . ARG A 1 87 ? -4.556 -4.385 29.450 1.00 60.34 87 ARG A N 1
ATOM 709 C CA . ARG A 1 87 ? -3.670 -5.269 30.231 1.00 60.34 87 ARG A CA 1
ATOM 710 C C . ARG A 1 87 ? -3.498 -4.723 31.649 1.00 60.34 87 ARG A C 1
ATOM 712 O O . ARG A 1 87 ? -3.208 -3.546 31.826 1.00 60.34 87 ARG A O 1
ATOM 719 N N . LYS A 1 88 ? -3.662 -5.588 32.663 1.00 53.31 88 LYS A N 1
ATOM 720 C CA . LYS A 1 88 ? -3.477 -5.216 34.076 1.00 53.31 88 LYS A CA 1
ATOM 721 C C . LYS A 1 88 ? -2.115 -4.536 34.278 1.00 53.31 88 LYS A C 1
ATOM 723 O O . LYS A 1 88 ? -1.073 -5.060 33.886 1.00 53.31 88 LYS A O 1
ATOM 728 N N . THR A 1 89 ? -2.204 -3.364 34.888 1.00 52.19 89 THR A N 1
ATOM 729 C CA . THR A 1 89 ? -1.202 -2.346 35.197 1.00 52.19 89 THR A CA 1
ATOM 730 C C . THR A 1 89 ? 0.167 -2.885 35.627 1.00 52.19 89 THR A C 1
ATOM 732 O O . THR A 1 89 ? 0.340 -3.407 36.725 1.00 52.19 89 THR A O 1
ATOM 735 N N . LYS A 1 90 ? 1.194 -2.623 34.811 1.00 57.03 90 LYS A N 1
ATOM 736 C CA . LYS A 1 90 ? 2.412 -2.007 35.361 1.00 57.03 90 LYS A CA 1
ATOM 737 C C . LYS A 1 90 ? 2.153 -0.497 35.376 1.00 57.03 90 LYS A C 1
ATOM 739 O O . LYS A 1 90 ? 1.501 -0.038 34.439 1.00 57.03 90 LYS A O 1
ATOM 744 N N . PRO A 1 91 ? 2.584 0.261 36.399 1.00 52.97 91 PRO A N 1
ATOM 745 C CA . PRO A 1 91 ? 2.384 1.704 36.410 1.00 52.97 91 PRO A CA 1
ATOM 746 C C . PRO A 1 91 ? 3.034 2.285 35.153 1.00 52.97 91 PRO A C 1
ATOM 748 O O . PRO A 1 91 ? 4.253 2.219 34.979 1.00 52.97 91 PRO A O 1
ATOM 751 N N . VAL A 1 92 ? 2.193 2.764 34.239 1.00 57.25 92 VAL A N 1
ATOM 752 C CA . VAL A 1 92 ? 2.628 3.573 33.108 1.00 57.25 92 VAL A CA 1
ATOM 753 C C . VAL A 1 92 ? 3.088 4.882 33.727 1.00 57.25 92 VAL A C 1
ATOM 755 O O . VAL A 1 92 ? 2.370 5.469 34.530 1.00 57.25 92 VAL A O 1
ATOM 758 N N . GLN A 1 93 ? 4.323 5.285 33.440 1.00 57.28 93 GLN A N 1
ATOM 759 C CA . GLN A 1 93 ? 4.845 6.557 33.923 1.00 57.28 93 GLN A CA 1
ATOM 760 C C . GLN A 1 93 ? 3.917 7.670 33.418 1.00 57.28 93 GLN A C 1
ATOM 762 O O . GLN A 1 93 ? 3.814 7.880 32.214 1.00 57.28 93 GLN A O 1
ATOM 767 N N . GLU A 1 94 ? 3.253 8.378 34.330 1.00 55.28 94 GLU A N 1
ATOM 768 C CA . GLU A 1 94 ? 2.300 9.464 34.031 1.00 55.28 94 GLU A CA 1
ATOM 769 C C . GLU A 1 94 ? 2.956 10.692 33.363 1.00 55.28 94 GLU A C 1
ATOM 771 O O . GLU A 1 94 ? 2.275 11.635 32.981 1.00 55.28 94 GLU A O 1
ATOM 776 N N . ASN A 1 95 ? 4.276 10.664 33.148 1.00 51.66 95 ASN A N 1
ATOM 777 C CA . ASN A 1 95 ? 5.067 11.759 32.587 1.00 51.66 95 ASN A CA 1
ATOM 778 C C . ASN A 1 95 ? 5.561 11.494 31.155 1.00 51.66 95 ASN A C 1
ATOM 780 O O . ASN A 1 95 ? 6.632 11.972 30.774 1.00 51.66 95 ASN A O 1
ATOM 784 N N . VAL A 1 96 ? 4.825 10.736 30.339 1.00 52.28 96 VAL A N 1
ATOM 785 C CA . VAL A 1 96 ? 5.129 10.679 28.901 1.00 52.28 96 VAL A CA 1
ATOM 786 C C . VAL A 1 96 ? 4.466 11.877 28.229 1.00 52.28 96 VAL A C 1
ATOM 788 O O . VAL A 1 96 ? 3.332 11.810 27.766 1.00 52.28 96 VAL A O 1
ATOM 791 N N . PHE A 1 97 ? 5.186 12.999 28.201 1.00 49.25 97 PHE A N 1
ATOM 792 C CA . PHE A 1 97 ? 4.832 14.153 27.382 1.00 49.25 97 PHE A CA 1
ATOM 793 C C . PHE A 1 97 ? 4.751 13.705 25.916 1.00 49.25 97 PHE A C 1
ATOM 795 O O . PHE A 1 97 ? 5.768 13.377 25.298 1.00 49.25 97 PHE A O 1
ATOM 802 N N . TYR A 1 98 ? 3.535 13.641 25.370 1.00 47.75 98 TYR A N 1
ATOM 803 C CA . TYR A 1 98 ? 3.315 13.327 23.964 1.00 47.75 98 TYR A CA 1
ATOM 804 C C . TYR A 1 98 ? 3.774 14.518 23.125 1.00 47.75 98 TYR A C 1
ATOM 806 O O . TYR A 1 98 ? 3.077 15.520 22.987 1.00 47.75 98 TYR A O 1
ATOM 814 N N . GLN A 1 99 ? 4.988 14.424 22.595 1.00 50.44 99 GLN A N 1
ATOM 815 C CA . GLN A 1 99 ? 5.519 15.395 21.654 1.00 50.44 99 GLN A CA 1
ATOM 816 C C . GLN A 1 99 ? 5.057 14.962 20.250 1.00 50.44 99 GLN A C 1
ATOM 818 O O . GLN A 1 99 ? 5.472 13.889 19.807 1.00 50.44 99 GLN A O 1
ATOM 823 N N . PRO A 1 100 ? 4.232 15.749 19.525 1.00 52.84 100 PRO A N 1
ATOM 824 C CA . PRO A 1 100 ? 3.672 15.368 18.214 1.00 52.84 100 PRO A CA 1
ATOM 825 C C . PRO A 1 100 ? 4.723 15.155 17.113 1.00 52.84 100 PRO A C 1
ATOM 827 O O . PRO A 1 100 ? 4.400 14.786 15.989 1.00 52.84 100 PRO A O 1
ATOM 830 N N . CYS A 1 101 ? 5.991 15.390 17.442 1.00 52.44 101 CYS A N 1
ATOM 831 C CA . CYS A 1 101 ? 7.138 15.250 16.575 1.00 52.44 101 CYS A CA 1
ATOM 832 C C . CYS A 1 101 ? 8.221 14.492 17.352 1.00 52.44 101 CYS A C 1
ATOM 834 O O . CYS A 1 101 ? 9.197 15.093 17.800 1.00 52.44 101 CYS A O 1
ATOM 836 N N . GLN A 1 102 ? 8.066 13.179 17.552 1.00 47.41 102 GLN A N 1
ATOM 837 C CA . GLN A 1 102 ? 9.259 12.372 17.793 1.00 47.41 102 GLN A CA 1
ATOM 838 C C . GLN A 1 102 ? 10.091 12.458 16.518 1.00 47.41 102 GLN A C 1
ATOM 840 O O . GLN A 1 102 ? 9.653 12.055 15.439 1.00 47.41 102 GLN A O 1
ATOM 845 N N . SER A 1 103 ? 11.258 13.087 16.641 1.00 54.47 103 SER A N 1
ATOM 846 C CA . SER A 1 103 ? 12.280 13.080 15.612 1.00 54.47 103 SER A CA 1
ATOM 847 C C . SER A 1 103 ? 12.445 11.653 15.102 1.00 54.47 103 SER A C 1
ATOM 849 O O . SER A 1 103 ? 12.458 10.701 15.884 1.00 54.47 103 SER A O 1
ATOM 851 N N . VAL A 1 104 ? 12.521 11.538 13.775 1.00 57.66 104 VAL A N 1
ATOM 852 C CA . VAL A 1 104 ? 12.897 10.331 13.032 1.00 57.66 104 VAL A CA 1
ATOM 853 C C . VAL A 1 104 ? 13.834 9.472 13.893 1.00 57.66 104 VAL A C 1
ATOM 855 O O . VAL A 1 104 ? 14.801 10.034 14.422 1.00 57.66 104 VAL A O 1
ATOM 858 N N . PRO A 1 105 ? 13.563 8.160 14.071 1.00 57.31 105 PRO A N 1
ATOM 859 C CA . PRO A 1 105 ? 14.421 7.294 14.873 1.00 57.31 105 PRO A CA 1
ATOM 860 C C . PRO A 1 105 ? 15.874 7.537 14.478 1.00 57.31 105 PRO A C 1
ATOM 862 O O . PRO A 1 105 ? 16.161 7.670 13.286 1.00 57.31 105 PRO A O 1
ATOM 865 N N . ALA A 1 106 ? 16.745 7.675 15.487 1.00 58.78 106 ALA A N 1
ATOM 866 C CA . ALA A 1 106 ? 18.147 8.042 15.324 1.00 58.78 106 ALA A CA 1
ATOM 867 C C . ALA A 1 106 ? 18.721 7.389 14.063 1.00 58.78 106 ALA A C 1
ATOM 869 O O . ALA A 1 106 ? 18.672 6.166 13.930 1.00 58.78 106 ALA A O 1
ATOM 870 N N . TYR A 1 107 ? 19.168 8.236 13.130 1.00 58.19 107 TYR A N 1
ATOM 871 C CA . TYR A 1 107 ? 19.737 7.874 11.836 1.00 58.19 107 TYR A CA 1
ATOM 872 C C . TYR A 1 107 ? 20.461 6.523 11.903 1.00 58.19 107 TYR A C 1
ATOM 874 O O . TYR A 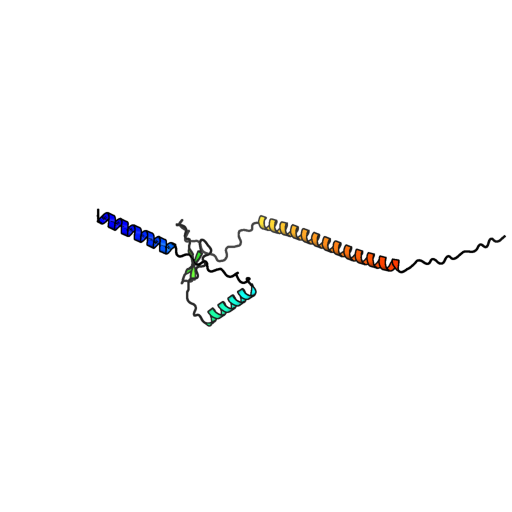1 107 ? 21.499 6.409 12.554 1.00 58.19 107 TYR A O 1
ATOM 882 N N . ASN A 1 108 ? 19.885 5.501 11.262 1.00 67.88 108 ASN A N 1
ATOM 883 C CA . ASN A 1 108 ? 20.506 4.189 11.149 1.00 67.88 108 ASN A CA 1
ATOM 884 C C . ASN A 1 108 ? 21.288 4.137 9.822 1.00 67.88 108 ASN A C 1
ATOM 886 O O . ASN A 1 108 ? 20.666 3.943 8.769 1.00 67.88 108 ASN A O 1
ATOM 890 N N . PRO A 1 109 ? 22.621 4.337 9.837 1.00 72.06 109 PRO A N 1
ATOM 891 C CA . PRO A 1 109 ? 23.435 4.353 8.621 1.00 72.06 109 PRO A CA 1
ATOM 892 C C . PRO A 1 109 ? 23.347 3.041 7.833 1.00 72.06 109 PRO A C 1
ATOM 894 O O . PRO A 1 109 ? 23.420 3.069 6.604 1.00 72.06 109 PRO A O 1
ATOM 897 N N . ASP A 1 110 ? 23.117 1.910 8.506 1.00 77.25 110 ASP A N 1
ATOM 898 C CA . ASP A 1 110 ? 23.032 0.600 7.856 1.00 77.25 110 ASP A CA 1
ATOM 899 C C . ASP A 1 110 ? 21.774 0.472 6.996 1.00 77.25 110 ASP A C 1
ATOM 901 O O . ASP A 1 110 ? 21.810 -0.118 5.916 1.00 77.25 110 ASP A O 1
ATOM 905 N N . LEU A 1 111 ? 20.664 1.077 7.429 1.00 76.00 111 LEU A N 1
ATOM 906 C CA . LEU A 1 111 ? 19.413 1.060 6.670 1.00 76.00 111 LEU A CA 1
ATOM 907 C C . LEU A 1 111 ? 19.538 1.897 5.388 1.00 76.00 111 LEU A C 1
ATOM 909 O O . LEU A 1 111 ? 19.040 1.509 4.328 1.00 76.00 111 LEU A O 1
ATOM 913 N N . LEU A 1 112 ? 20.253 3.026 5.463 1.00 79.81 112 LEU A N 1
ATOM 914 C CA . LEU A 1 112 ? 20.548 3.856 4.296 1.00 79.81 112 LEU A CA 1
ATOM 915 C C . LEU A 1 112 ? 21.483 3.128 3.321 1.00 79.81 112 LEU A C 1
ATOM 917 O O . LEU A 1 112 ? 21.207 3.111 2.121 1.00 79.81 112 LEU A O 1
ATOM 921 N N . ALA A 1 113 ? 22.540 2.484 3.824 1.00 78.56 113 ALA A N 1
ATOM 922 C CA . ALA A 1 113 ? 23.471 1.706 3.008 1.00 78.56 113 ALA A CA 1
ATOM 923 C C . ALA A 1 113 ? 22.774 0.526 2.306 1.00 78.56 113 ALA A C 1
ATOM 925 O O . ALA A 1 113 ? 22.962 0.320 1.105 1.00 78.56 113 ALA A O 1
ATOM 926 N N . GLN A 1 114 ? 21.900 -0.201 3.012 1.00 80.00 114 GLN A N 1
ATOM 927 C CA . GLN A 1 114 ? 21.077 -1.261 2.417 1.00 80.00 114 GLN A CA 1
ATOM 928 C C . GLN A 1 114 ? 20.134 -0.721 1.339 1.00 80.00 114 GLN A C 1
ATOM 930 O O . GLN A 1 114 ? 20.009 -1.319 0.268 1.00 80.00 114 GLN A O 1
ATOM 935 N N . THR A 1 115 ? 19.506 0.430 1.582 1.00 81.94 115 THR A N 1
ATOM 936 C CA . THR A 1 115 ? 18.602 1.058 0.609 1.00 81.94 115 THR A CA 1
ATOM 937 C C . THR A 1 115 ? 19.357 1.486 -0.651 1.00 81.94 115 THR A C 1
ATOM 939 O O . THR A 1 115 ? 18.895 1.239 -1.764 1.00 81.94 115 THR A O 1
ATOM 942 N N . GLN A 1 116 ? 20.546 2.074 -0.502 1.00 84.06 116 GLN A N 1
ATOM 943 C CA . GLN A 1 116 ? 21.400 2.469 -1.626 1.00 84.06 116 GLN A CA 1
ATOM 944 C C . GLN A 1 116 ? 21.903 1.259 -2.421 1.00 84.06 116 GLN A C 1
ATOM 946 O O . GLN A 1 116 ? 21.851 1.270 -3.650 1.00 84.06 116 GLN A O 1
ATOM 951 N N . SER A 1 117 ? 22.327 0.195 -1.734 1.00 86.44 117 SER A N 1
ATOM 952 C CA . SER A 1 117 ? 22.755 -1.053 -2.372 1.00 86.44 117 SER A CA 1
ATOM 953 C C . SER A 1 117 ? 21.617 -1.718 -3.155 1.00 86.44 117 SER A C 1
ATOM 955 O O . SER A 1 117 ? 21.809 -2.122 -4.302 1.00 86.44 117 SER A O 1
ATOM 957 N N . THR A 1 118 ? 20.412 -1.754 -2.581 1.00 89.88 118 THR A N 1
ATOM 958 C CA . THR A 1 118 ? 19.218 -2.301 -3.245 1.00 89.88 118 THR A CA 1
ATOM 959 C C . THR A 1 118 ? 18.821 -1.469 -4.462 1.00 89.88 118 THR A C 1
ATOM 961 O O . THR A 1 118 ? 18.429 -2.010 -5.491 1.00 89.88 118 THR A O 1
ATOM 964 N N . ARG A 1 119 ? 18.959 -0.142 -4.388 1.00 90.00 119 ARG A N 1
ATOM 965 C CA . ARG A 1 119 ? 18.691 0.732 -5.533 1.00 90.00 119 ARG A CA 1
ATOM 966 C C . ARG A 1 119 ? 19.655 0.456 -6.686 1.00 90.00 119 ARG A C 1
ATOM 968 O O . ARG A 1 119 ? 19.208 0.258 -7.809 1.00 90.00 119 ARG A O 1
ATOM 975 N N . ALA A 1 120 ? 20.950 0.346 -6.392 1.00 90.25 120 ALA A N 1
ATOM 976 C CA . ALA A 1 120 ? 21.964 0.061 -7.403 1.00 90.25 120 ALA A CA 1
ATOM 977 C C . ALA A 1 120 ? 21.748 -1.299 -8.095 1.00 90.25 120 ALA A C 1
ATOM 979 O O . ALA A 1 120 ? 21.965 -1.415 -9.301 1.00 90.25 120 ALA A O 1
ATOM 980 N N . SER A 1 121 ? 21.299 -2.325 -7.362 1.00 91.00 121 SER A N 1
ATOM 981 C CA . SER A 1 121 ? 21.017 -3.639 -7.954 1.00 91.00 121 SER A CA 1
ATOM 982 C C . SER A 1 121 ? 19.770 -3.630 -8.844 1.00 91.00 121 SER A C 1
ATOM 984 O O . SER A 1 121 ? 19.780 -4.250 -9.909 1.00 91.00 121 SER A O 1
ATOM 986 N N . ILE A 1 122 ? 18.727 -2.889 -8.459 1.00 93.62 122 ILE A N 1
ATOM 987 C CA . ILE A 1 122 ? 17.527 -2.696 -9.283 1.00 93.62 122 ILE A CA 1
ATOM 988 C C . ILE A 1 122 ? 17.872 -1.926 -10.562 1.00 93.62 122 ILE A C 1
ATOM 990 O O . ILE A 1 122 ? 17.475 -2.350 -11.647 1.00 93.62 122 ILE A O 1
ATOM 994 N N . ASP A 1 123 ? 18.655 -0.851 -10.461 1.00 93.94 123 ASP A N 1
ATOM 995 C CA . ASP A 1 123 ? 19.068 -0.051 -11.618 1.00 93.94 123 ASP A CA 1
ATOM 996 C C . ASP A 1 123 ? 19.907 -0.879 -12.606 1.00 93.94 123 ASP A C 1
ATOM 998 O O . ASP A 1 123 ? 19.671 -0.837 -13.816 1.00 93.94 123 ASP A O 1
ATOM 1002 N N . ALA A 1 124 ? 20.826 -1.713 -12.103 1.00 94.06 124 ALA A N 1
ATOM 1003 C CA . ALA A 1 124 ? 21.604 -2.631 -12.935 1.00 94.06 124 ALA A CA 1
ATOM 1004 C C . ALA A 1 124 ? 20.715 -3.661 -13.656 1.00 94.06 124 ALA A C 1
ATOM 1006 O O . ALA A 1 124 ? 20.912 -3.934 -14.844 1.00 94.06 124 ALA A O 1
ATOM 1007 N N . LEU A 1 125 ? 19.709 -4.207 -12.965 1.00 95.19 125 LEU A N 1
ATOM 1008 C CA . LEU A 1 125 ? 18.761 -5.153 -13.554 1.00 95.19 125 LEU A CA 1
ATOM 1009 C C . LEU A 1 125 ? 17.865 -4.488 -14.610 1.00 95.19 125 LEU A C 1
ATOM 1011 O O . LEU A 1 125 ? 17.561 -5.102 -15.636 1.00 95.19 125 LEU A O 1
ATOM 1015 N N . MET A 1 126 ? 17.447 -3.239 -14.392 1.00 94.62 126 MET A N 1
ATOM 1016 C CA . MET A 1 126 ? 16.684 -2.475 -15.382 1.00 94.62 126 MET A CA 1
ATOM 1017 C C . MET A 1 126 ? 17.516 -2.210 -16.638 1.00 94.62 126 MET A C 1
ATOM 1019 O O . MET A 1 126 ? 17.047 -2.506 -17.737 1.00 94.62 126 MET A O 1
ATOM 1023 N N . ALA A 1 127 ? 18.767 -1.764 -16.485 1.00 93.94 127 ALA A N 1
ATOM 1024 C CA . ALA A 1 127 ? 19.677 -1.545 -17.609 1.00 93.94 127 ALA A CA 1
ATOM 1025 C C . ALA A 1 127 ? 19.918 -2.834 -18.416 1.00 93.94 127 ALA A C 1
ATOM 1027 O O . ALA A 1 127 ? 19.903 -2.824 -19.650 1.00 93.94 127 ALA A O 1
ATOM 1028 N N . GLN A 1 128 ? 20.072 -3.974 -17.732 1.00 93.75 128 GLN A N 1
ATOM 1029 C CA . GLN A 1 128 ? 20.195 -5.269 -18.397 1.00 93.75 128 GLN A CA 1
ATOM 1030 C C . GLN A 1 128 ? 18.935 -5.613 -19.204 1.00 93.75 128 GLN A C 1
ATOM 1032 O O . GLN A 1 128 ? 19.040 -5.969 -20.380 1.00 93.75 12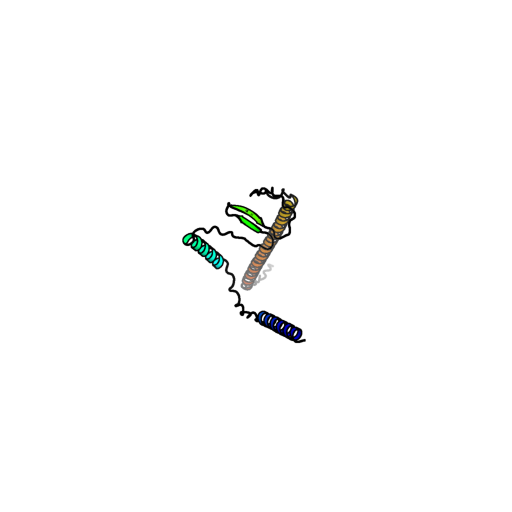8 GLN A O 1
ATOM 1037 N N . ASN A 1 129 ? 17.744 -5.473 -18.616 1.00 94.62 129 ASN A N 1
ATOM 1038 C CA . ASN A 1 129 ? 16.484 -5.759 -19.308 1.00 94.62 129 ASN A CA 1
ATOM 1039 C C . ASN A 1 129 ? 16.250 -4.845 -20.516 1.00 94.62 129 ASN A C 1
ATOM 1041 O O . ASN A 1 129 ? 15.739 -5.297 -21.543 1.00 94.62 129 ASN A O 1
ATOM 1045 N N . GLU A 1 130 ? 16.634 -3.575 -20.420 1.00 94.38 130 GLU A N 1
ATOM 1046 C CA . GLU A 1 130 ? 16.524 -2.627 -21.525 1.00 94.38 130 GLU A CA 1
ATOM 1047 C C . GLU A 1 130 ? 17.459 -2.998 -22.682 1.00 94.38 130 GLU A C 1
ATOM 1049 O O . GLU A 1 130 ? 17.021 -3.051 -23.835 1.00 94.38 130 GLU A O 1
ATOM 1054 N N . SER A 1 131 ? 18.709 -3.376 -22.384 1.00 92.88 131 SER A N 1
ATOM 1055 C CA . SER A 1 131 ? 19.645 -3.849 -23.412 1.00 92.88 131 SER A CA 1
ATOM 1056 C C . SER A 1 131 ? 19.144 -5.109 -24.132 1.00 92.88 131 SER A C 1
ATOM 1058 O O . SER A 1 131 ? 19.191 -5.179 -25.362 1.00 92.88 131 SER A O 1
ATOM 1060 N N . LEU A 1 132 ? 18.572 -6.069 -23.393 1.00 95.31 132 LEU A N 1
ATOM 1061 C CA . LEU A 1 132 ? 17.992 -7.288 -23.961 1.00 95.31 132 LEU A CA 1
ATOM 1062 C C . LEU A 1 132 ? 16.786 -6.981 -24.856 1.00 95.31 132 LEU A C 1
ATOM 1064 O O . LEU A 1 132 ? 16.664 -7.544 -25.946 1.00 95.31 132 LEU A O 1
ATOM 1068 N N . ARG A 1 133 ? 15.916 -6.055 -24.437 1.00 93.69 133 ARG A N 1
ATOM 1069 C CA . ARG A 1 133 ? 14.793 -5.585 -25.261 1.00 93.69 133 ARG A CA 1
ATOM 1070 C C . ARG A 1 133 ? 15.270 -4.936 -26.555 1.00 93.69 133 ARG A C 1
ATOM 1072 O O . ARG A 1 133 ? 14.726 -5.236 -27.617 1.00 93.69 133 ARG A O 1
ATOM 1079 N N . MET A 1 134 ? 16.292 -4.087 -26.483 1.00 93.69 134 MET A N 1
ATOM 1080 C CA . MET A 1 134 ? 16.849 -3.423 -27.660 1.00 93.69 134 MET A CA 1
ATOM 1081 C C . MET A 1 134 ? 17.483 -4.431 -28.628 1.00 93.69 134 MET A C 1
ATOM 1083 O O . MET A 1 134 ? 17.242 -4.361 -29.834 1.00 93.69 134 MET A O 1
ATOM 1087 N N . GLN A 1 135 ? 18.219 -5.419 -28.111 1.00 93.00 135 GLN A N 1
ATOM 1088 C CA . GLN A 1 135 ? 18.808 -6.488 -28.920 1.00 93.00 135 GLN A CA 1
ATOM 1089 C C . GLN A 1 135 ? 17.736 -7.344 -29.607 1.00 93.00 135 GLN A C 1
ATOM 1091 O O . GLN A 1 135 ? 17.861 -7.648 -30.794 1.00 93.00 135 GLN A O 1
ATOM 1096 N N . ALA A 1 136 ? 16.665 -7.698 -28.891 1.00 91.44 136 ALA A N 1
ATOM 1097 C CA . ALA A 1 136 ? 15.544 -8.445 -29.455 1.00 91.44 136 ALA A CA 1
ATOM 1098 C C . ALA A 1 136 ? 14.849 -7.660 -30.580 1.00 91.44 136 ALA A C 1
ATOM 1100 O O . ALA A 1 136 ? 14.584 -8.212 -31.650 1.00 91.44 136 ALA A O 1
ATOM 1101 N N . LEU A 1 137 ? 14.623 -6.359 -30.378 1.00 94.62 137 LEU A N 1
ATOM 1102 C CA . LEU A 1 137 ? 14.013 -5.488 -31.381 1.00 94.62 137 LEU A CA 1
ATOM 1103 C C . LEU A 1 137 ? 14.899 -5.348 -32.625 1.00 94.62 137 LEU A C 1
ATOM 1105 O O . LEU A 1 137 ? 14.415 -5.469 -33.751 1.00 94.62 137 LEU A O 1
ATOM 1109 N N . GLN A 1 138 ? 16.208 -5.174 -32.439 1.00 92.25 138 GLN A N 1
ATOM 1110 C CA . GLN A 1 138 ? 17.158 -5.116 -33.547 1.00 92.25 138 GLN A CA 1
ATOM 1111 C C . GLN A 1 138 ? 17.220 -6.444 -34.316 1.00 92.25 138 GLN A C 1
ATOM 1113 O O . GLN A 1 138 ? 17.279 -6.443 -35.548 1.00 92.25 138 GLN A O 1
ATOM 1118 N N . ALA A 1 139 ? 17.183 -7.584 -33.619 1.00 87.31 139 ALA A N 1
ATOM 1119 C CA . ALA A 1 139 ? 17.144 -8.901 -34.247 1.00 87.31 139 ALA A CA 1
ATOM 1120 C C . ALA A 1 139 ? 15.863 -9.094 -35.075 1.00 87.31 139 ALA A C 1
ATOM 1122 O O . ALA A 1 139 ? 15.937 -9.581 -36.204 1.00 87.31 139 ALA A O 1
ATOM 1123 N N . GLN A 1 140 ? 14.710 -8.649 -34.567 1.00 90.31 140 GLN A N 1
ATOM 1124 C CA . GLN A 1 140 ? 13.437 -8.706 -35.287 1.00 90.31 140 GLN A CA 1
ATOM 1125 C C . GLN A 1 140 ? 13.451 -7.832 -36.550 1.00 90.31 140 GLN A C 1
ATOM 1127 O O . GLN A 1 140 ? 13.053 -8.294 -37.620 1.00 90.31 140 GLN A O 1
ATOM 1132 N N . GLN A 1 141 ? 13.969 -6.603 -36.459 1.00 88.19 141 GLN A N 1
ATOM 1133 C CA . GLN A 1 141 ? 14.129 -5.718 -37.618 1.00 88.19 141 GLN A CA 1
ATOM 1134 C C . GLN A 1 141 ? 15.088 -6.303 -38.660 1.00 88.19 141 GLN A C 1
ATOM 1136 O O . GLN A 1 141 ? 14.784 -6.296 -39.853 1.00 88.19 141 GLN A O 1
ATOM 1141 N N . ARG A 1 142 ? 16.224 -6.869 -38.225 1.00 87.69 142 ARG A N 1
ATOM 1142 C CA . ARG A 1 142 ? 17.152 -7.571 -39.125 1.00 87.69 142 ARG A CA 1
ATOM 1143 C C . ARG A 1 142 ? 16.466 -8.729 -39.839 1.00 87.69 142 ARG A C 1
ATOM 1145 O O . ARG A 1 142 ? 16.670 -8.893 -41.034 1.00 87.69 142 ARG A O 1
ATOM 1152 N N . MET A 1 143 ? 15.637 -9.498 -39.138 1.00 82.62 143 MET A N 1
ATOM 1153 C CA . MET A 1 143 ? 14.912 -10.624 -39.726 1.00 82.62 143 MET A CA 1
ATOM 1154 C C . MET A 1 143 ? 13.913 -10.162 -40.799 1.00 82.62 143 MET A C 1
ATOM 1156 O O . MET A 1 143 ? 13.850 -10.751 -41.875 1.00 82.62 143 MET A O 1
ATOM 1160 N N . GLN A 1 144 ? 13.188 -9.065 -40.553 1.00 84.12 144 GLN A N 1
ATOM 1161 C CA . GLN A 1 144 ? 12.291 -8.460 -41.547 1.00 84.12 144 GLN A CA 1
ATOM 1162 C C . GLN A 1 144 ? 13.047 -7.952 -42.781 1.00 84.12 144 GLN A C 1
ATOM 1164 O O . GLN A 1 144 ? 12.599 -8.175 -43.904 1.00 84.12 144 GLN A O 1
ATOM 1169 N N . LEU A 1 145 ? 14.205 -7.318 -42.580 1.00 85.19 145 LEU A N 1
ATOM 1170 C CA . LEU A 1 145 ? 15.048 -6.821 -43.668 1.00 85.19 145 LEU A CA 1
ATOM 1171 C C . LEU A 1 145 ? 15.658 -7.965 -44.490 1.00 85.19 145 LEU A C 1
ATOM 1173 O O . LEU A 1 145 ? 15.696 -7.897 -45.713 1.00 85.19 145 LEU A O 1
ATOM 1177 N N . VAL A 1 146 ? 16.094 -9.050 -43.846 1.00 84.94 146 VAL A N 1
ATOM 1178 C CA . VAL A 1 146 ? 16.577 -10.244 -44.557 1.00 84.94 146 VAL A CA 1
ATOM 1179 C C . VAL A 1 146 ? 15.453 -10.884 -45.372 1.00 84.94 146 VAL A C 1
ATOM 1181 O O . VAL A 1 146 ? 15.673 -11.219 -46.533 1.00 84.94 146 VAL A O 1
ATOM 1184 N N . ASN A 1 147 ? 14.244 -11.001 -44.814 1.00 81.44 147 ASN A N 1
ATOM 1185 C CA . ASN A 1 147 ? 13.094 -11.543 -45.541 1.00 81.44 147 ASN A CA 1
ATOM 1186 C C . ASN A 1 147 ? 12.715 -10.684 -46.760 1.00 81.44 147 ASN A C 1
ATOM 1188 O O . ASN A 1 147 ? 12.436 -11.235 -47.825 1.00 81.44 147 ASN A O 1
ATOM 1192 N N . SER A 1 148 ? 12.739 -9.351 -46.645 1.00 76.44 148 SER A N 1
ATOM 1193 C CA . SER A 1 148 ? 12.440 -8.467 -47.780 1.00 76.44 148 SER A CA 1
ATOM 1194 C C . SER A 1 148 ? 13.525 -8.511 -48.861 1.00 76.44 148 SER A C 1
ATOM 1196 O O . SER A 1 148 ? 13.206 -8.534 -50.050 1.00 76.44 148 SER A O 1
ATOM 1198 N N . LEU A 1 149 ? 14.803 -8.604 -48.474 1.00 77.81 149 LEU A N 1
ATOM 1199 C CA . LEU A 1 149 ? 15.900 -8.812 -49.422 1.00 77.81 149 LEU A CA 1
ATOM 1200 C C . LEU A 1 149 ? 15.784 -10.163 -50.136 1.00 77.81 149 LEU A C 1
ATOM 1202 O O . LEU A 1 149 ? 15.924 -10.209 -51.355 1.00 77.81 149 LEU A O 1
ATOM 1206 N N . GLN A 1 150 ? 15.469 -11.247 -49.418 1.00 71.69 150 GLN A N 1
ATOM 1207 C CA . GLN A 1 150 ? 15.247 -12.557 -50.037 1.00 71.69 150 GLN A CA 1
ATOM 1208 C C . GLN A 1 150 ? 14.100 -12.517 -51.054 1.00 71.69 150 GLN A C 1
ATOM 1210 O O . GLN A 1 150 ? 14.248 -13.061 -52.144 1.00 71.69 150 GLN A O 1
ATOM 1215 N N . GLN A 1 151 ? 12.996 -11.825 -50.760 1.00 61.88 151 GLN A N 1
ATOM 1216 C CA . GLN A 1 151 ? 11.895 -11.660 -51.717 1.00 61.88 151 GLN A CA 1
ATOM 1217 C C . GLN A 1 151 ? 12.309 -10.862 -52.966 1.00 61.88 151 GLN A C 1
ATOM 1219 O O . GLN A 1 151 ? 11.926 -11.229 -54.074 1.00 61.88 151 GLN A O 1
ATOM 1224 N N . CYS A 1 152 ? 13.140 -9.826 -52.816 1.00 59.62 152 CYS A N 1
ATOM 1225 C CA . CYS A 1 152 ? 13.658 -9.043 -53.943 1.00 59.62 152 CYS A CA 1
ATOM 1226 C C . CYS A 1 152 ? 14.611 -9.862 -54.839 1.00 59.62 152 CYS A C 1
ATOM 1228 O O . CYS A 1 152 ? 14.525 -9.809 -56.067 1.00 59.62 152 CYS A O 1
ATOM 1230 N N . CYS A 1 153 ? 15.487 -10.678 -54.242 1.00 56.94 153 CYS A N 1
ATOM 1231 C CA . CYS A 1 153 ? 16.468 -11.484 -54.976 1.00 56.94 153 CYS A CA 1
ATOM 1232 C C . CYS A 1 153 ? 15.861 -12.682 -55.730 1.00 56.94 153 CYS A C 1
ATOM 1234 O O . CYS A 1 153 ? 16.493 -13.188 -56.652 1.00 56.94 153 CYS A O 1
ATOM 1236 N N . VAL A 1 154 ? 14.648 -13.128 -55.386 1.00 54.50 154 VAL A N 1
ATOM 1237 C CA . VAL A 1 154 ? 13.938 -14.191 -56.129 1.00 54.50 154 VAL A CA 1
ATOM 1238 C C . VAL A 1 154 ? 13.253 -13.638 -57.392 1.00 54.50 154 VAL A C 1
ATOM 1240 O O . VAL A 1 154 ? 12.900 -14.402 -58.288 1.00 54.50 154 VAL A O 1
ATOM 1243 N N . GLN A 1 155 ? 13.107 -12.312 -57.516 1.00 49.78 155 GLN A N 1
ATOM 1244 C CA . GLN A 1 155 ? 12.376 -11.671 -58.617 1.00 49.78 155 GLN A CA 1
ATOM 1245 C C . GLN A 1 155 ? 13.256 -11.225 -59.801 1.00 49.78 155 GLN A C 1
ATOM 1247 O O . GLN A 1 155 ? 12.724 -10.793 -60.822 1.00 49.78 155 GLN A O 1
ATOM 1252 N N . TYR A 1 156 ? 14.581 -11.392 -59.717 1.00 45.25 156 TYR A N 1
ATOM 1253 C CA . TYR A 1 156 ? 15.495 -11.222 -60.853 1.00 45.25 156 TYR A CA 1
ATOM 1254 C C . TYR A 1 156 ? 16.072 -12.576 -61.281 1.00 45.25 156 TYR A C 1
ATOM 1256 O O . TYR A 1 156 ? 17.082 -13.013 -60.725 1.00 45.25 156 TYR A O 1
ATOM 1264 N N . PRO A 1 157 ? 15.491 -13.261 -62.286 1.00 47.66 157 PRO A N 1
ATOM 1265 C CA . PRO A 1 157 ? 16.208 -14.339 -62.942 1.00 47.66 157 PRO A CA 1
ATOM 1266 C C . PRO A 1 157 ? 17.446 -13.731 -63.604 1.00 47.66 157 PRO A C 1
ATOM 1268 O O . PRO A 1 157 ? 17.339 -12.875 -64.483 1.00 47.66 157 PRO A O 1
ATOM 1271 N N . ALA A 1 158 ? 18.628 -14.163 -63.170 1.00 52.38 158 ALA A N 1
ATOM 1272 C CA . ALA A 1 158 ? 19.889 -13.838 -63.813 1.00 52.38 158 ALA A CA 1
ATOM 1273 C C . ALA A 1 158 ? 19.930 -14.486 -65.209 1.00 52.38 158 ALA A C 1
ATOM 1275 O O . ALA A 1 158 ? 20.523 -15.544 -65.411 1.00 52.38 158 ALA A O 1
ATOM 1276 N N . GLN A 1 159 ? 19.267 -13.868 -66.186 1.00 50.41 159 GLN A N 1
ATOM 1277 C CA . GLN A 1 159 ? 19.509 -14.143 -67.594 1.00 50.41 159 GLN A CA 1
ATOM 1278 C C . GLN A 1 159 ? 20.834 -13.481 -67.971 1.00 50.41 159 GLN A C 1
ATOM 1280 O O . GLN A 1 159 ? 20.881 -12.354 -68.459 1.00 50.41 159 GLN A O 1
ATOM 1285 N N . TYR A 1 160 ? 21.937 -14.178 -67.709 1.00 47.62 160 TYR A N 1
ATOM 1286 C CA . TYR A 1 160 ? 23.208 -13.841 -68.332 1.00 47.62 160 TYR A CA 1
ATOM 1287 C C . TYR A 1 160 ? 23.065 -14.078 -69.838 1.00 47.62 160 TYR A C 1
ATOM 1289 O O . TYR A 1 160 ? 22.922 -15.214 -70.289 1.00 47.62 160 TYR A O 1
ATOM 1297 N N . SER A 1 161 ? 23.086 -13.000 -70.623 1.00 47.97 161 SER A N 1
ATOM 1298 C CA . SER A 1 161 ? 23.275 -13.100 -72.068 1.00 47.97 161 SER A CA 1
ATOM 1299 C C . SER A 1 161 ? 24.641 -13.739 -72.316 1.00 47.97 161 SER A C 1
ATOM 1301 O O . SER A 1 161 ? 25.673 -13.141 -72.007 1.00 47.97 161 SER A O 1
ATOM 1303 N N . ASN A 1 162 ? 24.647 -14.965 -72.842 1.00 51.59 162 ASN A N 1
ATOM 1304 C CA . ASN A 1 162 ? 25.849 -15.625 -73.339 1.00 51.59 162 ASN A CA 1
ATOM 1305 C C . ASN A 1 162 ? 26.374 -14.838 -74.546 1.00 51.59 162 ASN A C 1
ATOM 1307 O O . ASN A 1 162 ? 26.011 -15.115 -75.689 1.00 51.59 162 ASN A O 1
ATOM 1311 N N . TYR A 1 163 ? 27.229 -13.846 -74.302 1.00 50.59 163 TYR A N 1
ATOM 1312 C CA . TYR A 1 163 ? 28.029 -13.244 -75.360 1.00 50.59 163 TYR A CA 1
ATOM 1313 C C . TYR A 1 163 ? 29.098 -14.254 -75.779 1.00 50.59 163 TYR A C 1
ATOM 1315 O O . TYR A 1 163 ? 30.150 -14.398 -75.160 1.00 50.59 163 TYR A O 1
ATOM 1323 N N . PHE A 1 164 ? 28.769 -15.001 -76.829 1.00 46.88 164 PHE A N 1
ATOM 1324 C CA . PHE A 1 164 ? 29.662 -15.894 -77.547 1.00 46.88 164 PHE A CA 1
ATOM 1325 C C . PHE A 1 164 ? 30.753 -15.045 -78.221 1.00 46.88 164 PHE A C 1
ATOM 1327 O O . PHE A 1 164 ? 30.534 -14.466 -79.284 1.00 46.88 164 PHE A O 1
ATOM 1334 N N . TYR A 1 165 ? 31.926 -14.922 -77.593 1.00 44.06 165 TYR A N 1
ATOM 1335 C CA . TYR A 1 165 ? 33.097 -14.329 -78.239 1.00 44.06 165 TYR A CA 1
ATOM 1336 C C . TYR A 1 165 ? 33.641 -15.318 -79.276 1.00 44.06 165 TYR A C 1
ATOM 1338 O O . TYR A 1 165 ? 34.413 -16.228 -78.975 1.00 44.06 165 TYR A O 1
ATOM 1346 N N . GLY A 1 166 ? 33.177 -15.152 -80.514 1.00 43.84 166 GLY A N 1
ATOM 1347 C CA . GLY A 1 166 ? 33.713 -15.818 -81.692 1.00 43.84 166 GLY A CA 1
ATOM 1348 C C . GLY A 1 166 ? 35.164 -15.408 -81.945 1.00 43.84 166 GLY A C 1
ATOM 1349 O O . GLY A 1 166 ? 35.452 -14.262 -82.273 1.00 43.84 166 GLY A O 1
ATOM 1350 N N . TRP A 1 167 ? 36.052 -16.376 -81.743 1.00 46.78 167 TRP A N 1
ATOM 1351 C CA . TRP A 1 167 ? 37.311 -16.650 -82.430 1.00 46.78 167 TRP A CA 1
ATOM 1352 C C . TRP A 1 167 ? 37.639 -15.745 -83.630 1.00 46.78 167 TRP A C 1
ATOM 1354 O O . TRP A 1 167 ? 37.025 -15.866 -84.686 1.00 46.78 167 TRP A O 1
ATOM 1364 N N . TRP A 1 168 ? 38.704 -14.951 -83.501 1.00 43.19 168 TRP A N 1
ATOM 1365 C CA . TRP A 1 168 ? 39.505 -14.487 -84.636 1.00 43.19 168 TRP A CA 1
ATOM 1366 C C . TRP A 1 168 ? 40.984 -14.680 -84.298 1.00 43.19 168 TRP A C 1
ATOM 1368 O O . TRP A 1 168 ? 41.609 -13.858 -83.633 1.00 43.19 168 TRP A O 1
ATOM 1378 N N . THR A 1 169 ? 41.537 -15.811 -84.727 1.00 47.22 169 THR A N 1
ATOM 1379 C CA . THR A 1 169 ? 42.982 -16.022 -84.846 1.00 47.22 169 THR A CA 1
ATOM 1380 C C . THR A 1 169 ? 43.454 -15.347 -86.134 1.00 47.22 169 THR A C 1
ATOM 1382 O O . THR A 1 169 ? 43.051 -15.767 -87.218 1.00 47.22 169 THR A O 1
ATOM 1385 N N . LEU A 1 170 ? 44.280 -14.304 -86.020 1.00 42.16 170 LEU A N 1
ATOM 1386 C CA . LEU A 1 170 ? 45.059 -13.764 -87.139 1.00 42.16 170 LEU A CA 1
ATOM 1387 C C . LEU A 1 170 ? 46.238 -14.704 -87.417 1.00 42.16 170 LEU A C 1
ATOM 1389 O O . LEU A 1 170 ? 47.043 -14.947 -86.516 1.00 42.16 170 LEU A O 1
ATOM 1393 N N . HIS A 1 171 ? 46.327 -15.197 -88.651 1.00 41.12 171 HIS A N 1
ATOM 1394 C CA . HIS A 1 171 ? 47.509 -15.838 -89.216 1.00 41.12 171 HIS A CA 1
ATOM 1395 C C . HIS A 1 171 ? 47.866 -15.169 -90.539 1.00 41.12 171 HIS A C 1
ATOM 1397 O O . HIS A 1 171 ? 46.918 -14.766 -91.253 1.00 41.12 171 HIS A O 1
#

Foldseek 3Di:
DVVVVVVVVVVVVVVVVVVVVVPPPPPPPPPDDDDPDDPVVVVVVVVVVVVCCVPPDDDDPDWDWDDPPFKTWTQDPVRDTDIGGPDPDDDDPPPPPPDVDPDDPPDDVVVVVVVVVVVVVVVVVVVVVVVVVVVVVVVVVVVVVVVVVVVVVVPDDPPDDPPPPDDDDDD

pLDDT: mean 71.08, std 16.75, range [41.12, 95.31]

Sequence (171 aa):
MIAWVIGMSVAIIICTLIYLINERPYESKKLEPPKPFIVSEYYDQMEKAALDILEQQEPVDQIIILWWGLDGLRLNEDGTLEWVSRRKTKPVQENVFYQPCQSVPAYNPDLLAQTQSTRASIDALMAQNESLRMQALQAQQRMQLVNSLQQCCVQYPAQYSNYFYGWWTLH

Radius of gyration: 42.79 Å; chains: 1; bounding box: 88×57×138 Å

Secondary structure (DSSP, 8-state):
-HHHHHHHHHHHHHHHHHHHHHT--------PPPPP--HHHHHHHHHHHHHHHHHH------------TTEEEEE-TTS-EEEEE-S------TT----S---SSS--HHHHHHHHHHHHHHHHHHHHHHHHHHHHHHHHHHHHHHHHHHHHHTS----------------